Protein AF-A0A6N8AT61-F1 (afdb_monomer)

pLDDT: mean 75.73, std 10.7, range [43.03, 90.69]

Secondary structure (DSSP, 8-state):
--------TTPPEEEEEEEEEEEEE--SS-GGG-EEEEEEEEEEEETTEEEEEEEEEEEEEEHHHHHT-EEEETTEEEEHHHHHHHHHHHHHHHHHHHHS---

Mean predicted aligned error: 12.45 Å

Sequence (103 aa):
MAIIIEEKSNVTIRREVYAADIRIRANPVDQAAGSVSLELQTLEYHDDEFVRMDPAGVVGELVGDFAARSFDVNGKLITGLEVVLLIKQYVADLHAQSEAPTE

Solvent-accessible surface area (backbone atoms only — not comparable to full-atom values): 6179 Å² total; per-residue (Å²): 137,85,84,85,84,82,85,72,85,90,67,50,78,48,77,46,84,45,72,83,45,79,48,76,45,75,36,94,90,47,54,48,77,8,40,38,37,35,40,33,32,33,41,37,23,51,72,86,39,82,73,50,74,44,86,70,47,73,54,72,46,40,40,42,63,47,30,73,39,74,44,78,58,96,88,40,82,43,44,30,43,60,54,52,50,50,53,50,51,52,52,51,52,53,50,55,58,70,67,46,77,84,127

Nearest PDB structures (foldseek):
  6oh1-assembly1_A  TM=5.089E-01  e=1.398E-01  Streptococcus pneumoniae
  5aiw-assembly1_A  TM=3.185E-01  e=1.616E+00  Enterococcus faecalis EnGen0234
  2bmo-assembly1_B  TM=5.075E-01  e=5.043E+00  Comamonas sp. JS765
  7c8z-assembly2_H  TM=2.736E-01  e=2.406E+00  Ralstonia sp.
  5xbp-assembly1_I  TM=4.503E-01  e=7.095E+00  Diaphorobacter sp. DS2

Radius of gyration: 20.77 Å; Cα contacts (8 Å, |Δi|>4): 149; chains: 1; bounding box: 63×41×50 Å

Structure (mmCIF, N/CA/C/O backbone):
data_AF-A0A6N8AT61-F1
#
_entry.id   AF-A0A6N8AT61-F1
#
loop_
_atom_site.group_PDB
_atom_site.id
_atom_site.type_symbol
_atom_site.label_atom_id
_atom_site.label_alt_id
_atom_site.label_comp_id
_atom_site.label_asym_id
_atom_site.label_entity_id
_atom_site.label_seq_id
_atom_site.pdbx_PDB_ins_code
_atom_site.Cartn_x
_atom_site.Cartn_y
_atom_site.Cartn_z
_atom_site.occupancy
_atom_site.B_iso_or_equiv
_atom_site.auth_seq_id
_atom_site.auth_comp_id
_atom_site.auth_asym_id
_atom_site.auth_atom_id
_atom_site.pdbx_PDB_model_num
ATOM 1 N N . MET A 1 1 ? -32.907 -24.920 12.597 1.00 44.84 1 MET A N 1
ATOM 2 C CA . MET A 1 1 ? -31.542 -24.406 12.822 1.00 44.84 1 MET A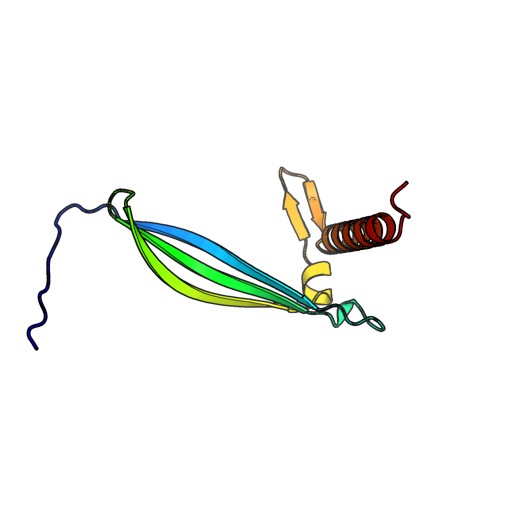 CA 1
ATOM 3 C C . MET A 1 1 ? -31.683 -23.246 13.788 1.00 44.84 1 MET A C 1
ATOM 5 O O . MET A 1 1 ? -32.302 -22.258 13.419 1.00 44.84 1 MET A O 1
ATOM 9 N N . ALA A 1 2 ? -31.305 -23.430 15.052 1.00 43.03 2 ALA A N 1
ATOM 10 C CA . ALA A 1 2 ? -31.467 -22.390 16.065 1.00 43.03 2 ALA A CA 1
ATOM 11 C C . ALA A 1 2 ? -30.276 -21.432 15.972 1.00 43.03 2 ALA A C 1
ATOM 13 O O . ALA A 1 2 ? -29.132 -21.874 16.027 1.00 43.03 2 ALA A O 1
ATOM 14 N N . ILE A 1 3 ? -30.555 -20.145 15.783 1.00 48.53 3 ILE A N 1
ATOM 15 C CA . ILE A 1 3 ? -29.550 -19.089 15.889 1.00 48.53 3 ILE A CA 1
ATOM 16 C C . ILE A 1 3 ? -29.364 -18.849 17.387 1.00 48.53 3 ILE A C 1
ATOM 18 O O . ILE A 1 3 ? -30.314 -18.459 18.064 1.00 48.53 3 ILE A O 1
ATOM 22 N N . ILE A 1 4 ? -28.177 -19.142 17.911 1.00 51.09 4 ILE A N 1
ATOM 23 C CA . ILE A 1 4 ? -27.804 -18.796 19.284 1.00 51.09 4 ILE A CA 1
ATOM 24 C C . ILE A 1 4 ? -27.158 -17.414 19.205 1.00 51.09 4 ILE A C 1
ATOM 26 O O . ILE A 1 4 ? -26.135 -17.253 18.544 1.00 51.09 4 ILE A O 1
ATOM 30 N N . ILE A 1 5 ? -27.794 -16.417 19.818 1.00 60.12 5 ILE A N 1
ATOM 31 C CA . ILE A 1 5 ? -27.256 -15.061 19.951 1.00 60.12 5 ILE A CA 1
ATOM 32 C C . ILE A 1 5 ? -26.677 -14.970 21.362 1.00 60.12 5 ILE A C 1
ATOM 34 O O . ILE A 1 5 ? -27.421 -15.053 22.337 1.00 60.12 5 ILE A O 1
ATOM 38 N N . GLU A 1 6 ? -25.354 -14.864 21.467 1.00 61.22 6 GLU A N 1
ATOM 39 C CA . GLU A 1 6 ? -24.647 -14.662 22.733 1.00 61.22 6 GLU A CA 1
ATOM 40 C C . GLU A 1 6 ? -24.279 -13.177 22.852 1.00 61.22 6 GLU A C 1
ATOM 42 O O . GLU A 1 6 ? -23.445 -12.671 22.102 1.00 61.22 6 GLU A O 1
ATOM 47 N N . GLU A 1 7 ? -24.932 -12.459 23.766 1.00 60.84 7 GLU A N 1
ATOM 48 C CA . GLU A 1 7 ? -24.620 -11.059 24.062 1.00 60.84 7 GLU A CA 1
ATOM 49 C C . GLU A 1 7 ? -23.550 -10.995 25.160 1.00 60.84 7 GLU A C 1
ATOM 51 O O . GLU A 1 7 ? -23.803 -11.346 26.313 1.00 60.84 7 GLU A O 1
ATOM 56 N N . LYS A 1 8 ? -22.341 -10.542 24.808 1.00 69.81 8 LYS A N 1
ATOM 57 C CA . LYS A 1 8 ? -21.260 -10.294 25.772 1.00 69.81 8 LYS A CA 1
ATOM 58 C C . LYS A 1 8 ? -21.242 -8.817 26.170 1.00 69.81 8 LYS A C 1
ATOM 60 O O . LYS A 1 8 ? -20.843 -7.953 25.391 1.00 69.81 8 LYS A O 1
ATOM 65 N N . SER A 1 9 ? -21.680 -8.523 27.389 1.00 75.19 9 SER A N 1
ATOM 66 C CA . SER A 1 9 ? -21.632 -7.176 27.969 1.00 75.19 9 SER A CA 1
ATOM 67 C C . SER A 1 9 ? -20.188 -6.780 28.314 1.00 75.19 9 SER A C 1
ATOM 69 O O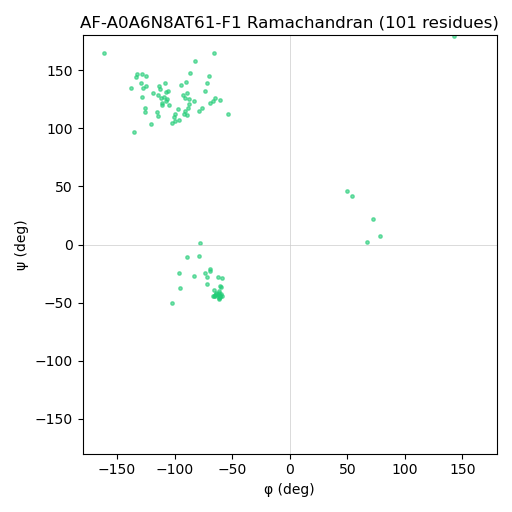 . SER A 1 9 ? -19.465 -7.584 28.894 1.00 75.19 9 SER A O 1
ATOM 71 N N . ASN A 1 10 ? -19.800 -5.527 28.045 1.00 82.69 10 ASN A N 1
ATOM 72 C CA . ASN A 1 10 ? -18.488 -4.928 28.376 1.00 82.69 10 ASN A CA 1
ATOM 73 C C . ASN A 1 10 ? -17.264 -5.398 27.560 1.00 82.69 10 ASN A C 1
ATOM 75 O O . ASN A 1 10 ? -16.141 -5.214 28.020 1.00 82.69 10 ASN A O 1
ATOM 79 N N . VAL A 1 11 ? -17.451 -5.941 26.355 1.00 79.50 11 VAL A N 1
ATOM 80 C CA . VAL A 1 11 ? -16.330 -6.266 25.453 1.00 79.50 11 VAL A CA 1
ATOM 81 C C . VAL A 1 11 ? -15.738 -4.997 24.840 1.00 79.50 11 VAL A C 1
ATOM 83 O O . VAL A 1 11 ? -16.465 -4.162 24.292 1.00 79.50 11 VAL A O 1
ATOM 86 N N . THR A 1 12 ? -14.413 -4.872 24.866 1.00 83.06 12 THR A N 1
ATOM 87 C CA . THR A 1 12 ? -13.696 -3.829 24.125 1.00 83.06 12 THR A CA 1
ATOM 88 C C . THR A 1 12 ? -13.392 -4.320 22.716 1.00 83.06 12 THR A C 1
ATOM 90 O O . THR A 1 12 ? -12.694 -5.315 22.531 1.00 83.06 12 THR A O 1
ATOM 93 N N . ILE A 1 13 ? -13.893 -3.602 21.708 1.00 85.19 13 ILE A N 1
ATOM 94 C CA . ILE A 1 13 ? -13.636 -3.919 20.300 1.00 85.19 13 ILE A CA 1
ATOM 95 C C . ILE A 1 13 ? -12.485 -3.051 19.790 1.00 85.19 13 ILE A C 1
ATOM 97 O O . ILE A 1 13 ? -12.627 -1.830 19.690 1.00 85.19 13 ILE A O 1
ATOM 101 N N . ARG A 1 14 ? -11.371 -3.682 19.404 1.00 86.38 14 ARG A N 1
ATOM 102 C CA . ARG A 1 14 ? -10.275 -3.034 18.668 1.00 86.38 14 ARG A CA 1
ATOM 103 C C . ARG A 1 14 ? -10.312 -3.478 17.210 1.00 86.38 14 ARG A C 1
ATOM 105 O O . ARG A 1 14 ? -10.433 -4.664 16.921 1.00 86.38 14 ARG A O 1
ATOM 112 N N . ARG A 1 15 ? -10.213 -2.518 16.288 1.00 86.50 15 ARG A N 1
ATOM 113 C CA . ARG A 1 15 ? -10.137 -2.773 14.844 1.00 86.50 15 ARG A CA 1
ATOM 114 C C . ARG A 1 15 ? -8.831 -2.235 14.293 1.00 86.50 15 ARG A C 1
ATOM 116 O O . ARG A 1 15 ? -8.505 -1.075 14.535 1.00 86.50 15 ARG A O 1
ATOM 123 N N . GLU A 1 16 ? -8.124 -3.064 13.541 1.00 84.56 16 GLU A N 1
ATOM 124 C CA . GLU A 1 16 ? -6.858 -2.710 12.901 1.00 84.56 16 GLU A CA 1
ATOM 125 C C . GLU A 1 16 ? -6.935 -2.965 11.398 1.00 84.56 16 GLU A C 1
ATOM 127 O O . GLU A 1 16 ? -7.450 -3.994 10.962 1.00 84.56 16 GLU A O 1
ATOM 132 N N . VAL A 1 17 ? -6.428 -2.021 10.603 1.00 82.56 17 VAL A N 1
ATOM 133 C CA . VAL A 1 17 ? -6.351 -2.161 9.144 1.00 82.56 17 VAL A CA 1
ATOM 134 C C . VAL A 1 17 ? -4.990 -2.732 8.781 1.00 82.56 17 VAL A C 1
ATOM 136 O O . VAL A 1 17 ? -3.958 -2.193 9.180 1.00 82.56 17 VAL A O 1
ATOM 139 N N . TYR A 1 18 ? -4.996 -3.795 7.987 1.00 80.88 18 TYR A N 1
ATOM 140 C CA . TYR A 1 18 ? -3.798 -4.474 7.518 1.00 80.88 18 TYR A CA 1
ATOM 141 C C . TYR A 1 18 ? -3.879 -4.738 6.009 1.00 80.88 18 TYR A C 1
ATOM 143 O O . TYR A 1 18 ? -4.960 -4.974 5.470 1.00 80.88 18 TYR A O 1
ATOM 151 N N . ALA A 1 19 ? -2.737 -4.691 5.320 1.00 81.31 19 ALA A N 1
ATOM 152 C CA . ALA A 1 19 ? -2.626 -5.023 3.901 1.00 81.31 19 ALA A CA 1
ATOM 153 C C . ALA A 1 19 ? -2.018 -6.423 3.754 1.00 81.31 19 ALA A C 1
ATOM 155 O O . ALA A 1 19 ? -0.818 -6.597 3.964 1.00 81.31 19 ALA A O 1
ATOM 156 N N . ALA A 1 20 ? -2.847 -7.412 3.417 1.00 75.94 20 ALA A N 1
ATOM 157 C CA . ALA A 1 20 ? -2.429 -8.814 3.373 1.00 75.94 20 ALA A CA 1
ATOM 158 C C . ALA A 1 20 ? -1.726 -9.206 2.066 1.00 75.94 20 ALA A C 1
ATOM 160 O O . ALA A 1 20 ? -0.898 -10.114 2.067 1.00 75.94 20 ALA A O 1
ATOM 161 N N . ASP A 1 21 ? -2.028 -8.515 0.965 1.00 77.00 21 ASP A N 1
ATOM 162 C CA . ASP A 1 21 ? -1.404 -8.737 -0.342 1.00 77.00 21 ASP A CA 1
ATOM 163 C C . ASP A 1 21 ? -1.104 -7.389 -1.013 1.00 77.00 21 ASP A C 1
ATOM 165 O O . ASP A 1 21 ? -1.946 -6.485 -1.034 1.00 77.00 21 ASP A O 1
ATOM 169 N N . ILE A 1 22 ? 0.105 -7.262 -1.563 1.00 72.44 22 ILE A N 1
ATOM 170 C CA . ILE A 1 22 ? 0.562 -6.109 -2.338 1.00 72.44 22 ILE A CA 1
ATOM 171 C C . ILE A 1 22 ? 1.064 -6.624 -3.683 1.00 72.44 22 ILE A C 1
ATOM 173 O O . ILE A 1 22 ? 2.090 -7.299 -3.773 1.00 72.44 22 ILE A O 1
ATOM 177 N N . ARG A 1 23 ? 0.366 -6.249 -4.755 1.00 74.88 23 ARG A N 1
ATOM 178 C CA . ARG A 1 23 ? 0.712 -6.620 -6.129 1.00 74.88 23 ARG A CA 1
ATOM 179 C C . ARG A 1 23 ? 1.186 -5.404 -6.895 1.00 74.88 23 ARG A C 1
ATOM 181 O O . ARG A 1 23 ? 0.429 -4.458 -7.099 1.00 74.88 23 ARG A O 1
ATOM 188 N N . ILE A 1 24 ? 2.416 -5.467 -7.386 1.00 74.56 24 ILE A N 1
ATOM 189 C CA . ILE A 1 24 ? 3.002 -4.439 -8.244 1.00 74.56 24 ILE A CA 1
ATOM 190 C C . ILE A 1 24 ? 3.160 -5.031 -9.642 1.00 74.56 24 ILE A C 1
ATOM 192 O O . ILE A 1 24 ? 3.827 -6.047 -9.825 1.00 74.56 24 ILE A O 1
ATOM 196 N N . ARG A 1 25 ? 2.534 -4.404 -10.638 1.00 73.25 25 ARG A N 1
ATOM 197 C CA . ARG A 1 25 ? 2.697 -4.746 -12.054 1.00 73.25 25 ARG A CA 1
ATOM 198 C C . ARG A 1 25 ? 3.355 -3.580 -12.765 1.00 73.25 25 ARG A C 1
ATOM 200 O O . ARG A 1 25 ? 2.736 -2.535 -12.934 1.00 73.25 25 ARG A O 1
ATOM 207 N N . ALA A 1 26 ? 4.597 -3.763 -13.193 1.00 69.06 26 ALA A N 1
ATOM 208 C CA . ALA A 1 26 ? 5.280 -2.806 -14.049 1.00 69.06 26 ALA A CA 1
ATOM 209 C C . ALA A 1 26 ? 5.032 -3.151 -15.522 1.00 69.06 26 ALA A C 1
ATOM 211 O O . ALA A 1 26 ? 5.060 -4.322 -15.903 1.00 69.06 26 ALA A O 1
ATOM 212 N N . ASN A 1 27 ? 4.820 -2.136 -16.357 1.00 70.06 27 ASN A N 1
ATOM 213 C CA . ASN A 1 27 ? 4.910 -2.289 -17.803 1.00 70.06 27 ASN A CA 1
ATOM 214 C C . ASN A 1 27 ? 6.365 -1.976 -18.227 1.00 70.06 27 ASN A C 1
ATOM 216 O O . ASN A 1 27 ? 6.894 -0.928 -17.848 1.00 70.06 27 ASN A O 1
ATOM 220 N N . PRO A 1 28 ? 7.040 -2.884 -18.959 1.00 65.19 28 PRO A N 1
ATOM 221 C CA . PRO A 1 28 ? 8.455 -2.738 -19.304 1.00 65.19 28 PRO A CA 1
ATOM 222 C C . PRO A 1 28 ? 8.738 -1.612 -20.310 1.00 65.19 28 PRO A C 1
ATOM 224 O O . PRO A 1 28 ? 9.870 -1.142 -20.376 1.00 65.19 28 PRO A O 1
ATOM 227 N N . VAL A 1 29 ? 7.737 -1.175 -21.080 1.00 72.62 29 VAL A N 1
ATOM 228 C CA . VAL A 1 29 ? 7.867 -0.104 -22.086 1.00 72.62 29 VAL A CA 1
ATOM 229 C C . VAL A 1 29 ? 7.445 1.251 -21.514 1.00 72.62 29 VAL A C 1
ATOM 231 O O . VAL A 1 29 ? 8.082 2.261 -21.799 1.00 72.62 29 VAL A O 1
ATOM 234 N N . ASP A 1 30 ? 6.406 1.270 -20.677 1.00 70.69 30 ASP A N 1
ATOM 235 C CA . ASP A 1 30 ? 5.918 2.467 -19.987 1.00 70.69 30 ASP A CA 1
ATOM 236 C C . ASP A 1 30 ? 5.640 2.155 -18.515 1.00 70.69 30 ASP A C 1
ATOM 238 O O . ASP A 1 30 ? 4.585 1.647 -18.142 1.00 70.69 30 ASP A O 1
ATOM 242 N N . GLN A 1 31 ? 6.604 2.475 -17.658 1.00 66.06 31 GLN A N 1
ATOM 243 C CA . GLN A 1 31 ? 6.522 2.161 -16.235 1.00 66.06 31 GLN A CA 1
ATOM 244 C C . GLN A 1 31 ? 5.456 2.989 -15.500 1.00 66.06 31 GLN A C 1
ATOM 246 O O . GLN A 1 31 ? 4.984 2.545 -14.454 1.00 66.06 31 GLN A O 1
ATOM 251 N N . ALA A 1 32 ? 5.065 4.158 -16.023 1.00 68.62 32 ALA A N 1
ATOM 252 C CA . ALA A 1 32 ? 4.020 4.990 -15.424 1.00 68.62 32 ALA A CA 1
ATOM 253 C C . ALA A 1 32 ? 2.625 4.369 -15.608 1.00 68.62 32 ALA A C 1
ATOM 255 O O . ALA A 1 32 ? 1.764 4.535 -14.746 1.00 68.62 32 ALA A O 1
ATOM 256 N N . ALA A 1 33 ? 2.442 3.578 -16.670 1.00 71.12 33 ALA A N 1
ATOM 257 C CA . ALA A 1 33 ? 1.244 2.775 -16.917 1.00 71.12 33 ALA A CA 1
ATOM 258 C C . ALA A 1 33 ? 1.171 1.481 -16.078 1.00 71.12 33 ALA A C 1
ATOM 260 O O . ALA A 1 33 ? 0.238 0.692 -16.234 1.00 71.12 33 ALA A O 1
ATOM 261 N N . GLY A 1 34 ? 2.156 1.227 -15.209 1.00 74.06 34 GLY A N 1
ATOM 262 C CA . GLY A 1 34 ? 2.089 0.142 -14.232 1.00 74.06 34 GLY A CA 1
ATOM 263 C C . GLY A 1 34 ? 0.991 0.365 -13.186 1.00 74.06 34 GLY A C 1
ATOM 264 O O . GLY A 1 34 ? 0.494 1.476 -13.013 1.00 74.06 34 GLY A O 1
ATOM 265 N N . SER A 1 35 ? 0.635 -0.680 -12.443 1.00 77.25 35 SER A N 1
ATOM 266 C CA . SER A 1 35 ? -0.386 -0.625 -11.390 1.00 77.25 35 SER A CA 1
ATOM 267 C C . SER A 1 35 ? 0.126 -1.212 -10.080 1.00 77.25 35 SER A C 1
ATOM 269 O O . SER A 1 35 ? 0.731 -2.289 -10.084 1.00 77.25 35 SER A O 1
ATOM 271 N N . VAL A 1 36 ? -0.196 -0.564 -8.967 1.00 76.69 36 VAL A N 1
ATOM 272 C CA . VAL A 1 36 ? -0.056 -1.107 -7.613 1.00 76.69 36 VAL A CA 1
ATOM 273 C C . VAL A 1 36 ? -1.450 -1.425 -7.088 1.00 76.69 36 VAL A C 1
ATOM 275 O O . VAL A 1 36 ? -2.348 -0.599 -7.195 1.00 76.69 36 VAL A O 1
ATOM 278 N N . SER A 1 37 ? -1.645 -2.620 -6.537 1.00 78.38 37 SER A N 1
ATOM 279 C CA . SER A 1 37 ? -2.900 -3.053 -5.923 1.00 78.38 37 SER A CA 1
ATOM 280 C C . SER A 1 37 ? -2.623 -3.596 -4.529 1.00 78.38 37 SER A C 1
ATOM 282 O O . SER A 1 37 ? -1.8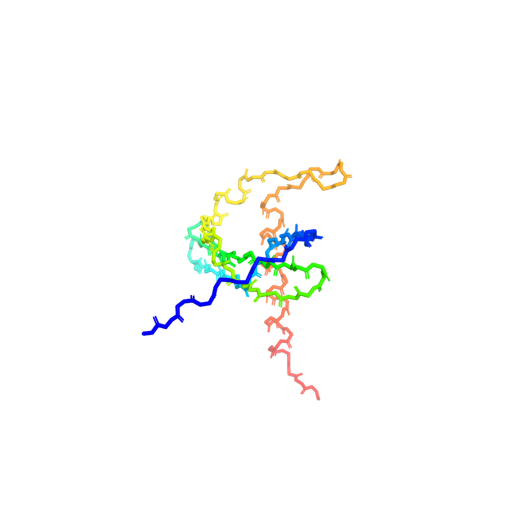07 -4.503 -4.387 1.00 78.38 37 SER A O 1
ATOM 284 N N . LEU A 1 38 ? -3.322 -3.080 -3.522 1.00 80.19 38 LEU A N 1
ATOM 285 C CA . LEU A 1 38 ? -3.277 -3.558 -2.143 1.00 80.19 38 LEU A CA 1
ATOM 286 C C . LEU A 1 38 ? -4.633 -4.138 -1.754 1.00 80.19 38 LEU A C 1
ATOM 288 O O . LEU A 1 38 ? -5.656 -3.471 -1.912 1.00 80.19 38 LEU A O 1
ATOM 292 N N . GLU A 1 39 ? -4.642 -5.358 -1.228 1.00 83.50 39 GLU A N 1
ATOM 293 C CA . GLU A 1 39 ? -5.831 -5.952 -0.620 1.00 83.50 39 GLU A CA 1
ATOM 294 C C . GLU A 1 39 ? -5.839 -5.643 0.880 1.00 83.50 39 GLU A C 1
ATOM 296 O O . GLU A 1 39 ? -4.979 -6.109 1.633 1.00 83.50 39 GLU A O 1
ATOM 301 N N . LEU A 1 40 ? -6.798 -4.816 1.303 1.00 84.94 40 LEU A N 1
ATOM 302 C CA . LEU A 1 40 ? -6.956 -4.400 2.690 1.00 84.94 40 LEU A CA 1
ATOM 303 C C . LEU A 1 40 ? -7.953 -5.299 3.412 1.00 84.94 40 LEU A C 1
ATOM 305 O O . LEU A 1 40 ? -9.046 -5.589 2.918 1.00 84.94 40 LEU A O 1
ATOM 309 N N . GLN A 1 41 ? -7.597 -5.662 4.635 1.00 87.12 41 GLN A N 1
ATOM 310 C CA . GLN A 1 41 ? -8.418 -6.434 5.551 1.00 87.12 41 GLN A CA 1
ATOM 311 C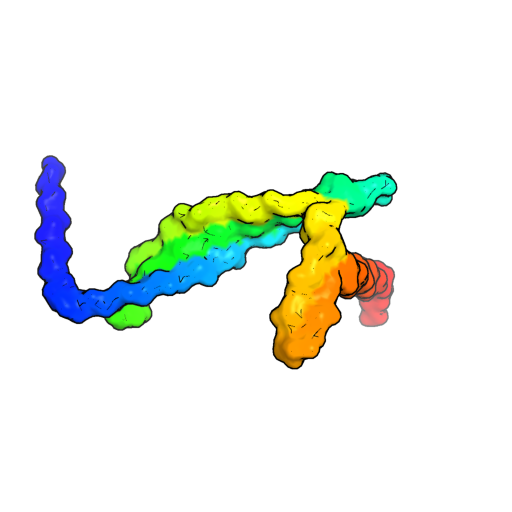 C . GLN A 1 41 ? -8.489 -5.712 6.898 1.00 87.12 41 GLN A C 1
ATOM 313 O O . GLN A 1 41 ? -7.547 -5.032 7.309 1.00 87.12 41 GLN A O 1
ATOM 318 N N . THR A 1 42 ? -9.625 -5.834 7.577 1.00 86.44 42 THR A N 1
ATOM 319 C CA . THR A 1 42 ? -9.809 -5.336 8.942 1.00 86.44 42 THR A CA 1
ATOM 320 C C . THR A 1 42 ? -9.780 -6.510 9.901 1.00 86.44 42 THR A C 1
ATOM 322 O O . THR A 1 42 ? -10.610 -7.412 9.800 1.00 86.44 42 THR A O 1
ATOM 325 N N . LEU A 1 43 ? -8.830 -6.488 10.830 1.00 89.56 43 LEU A N 1
ATOM 326 C CA . LEU A 1 43 ? -8.751 -7.435 11.935 1.00 89.56 43 LEU A CA 1
ATOM 327 C C . LEU A 1 43 ? -9.595 -6.898 13.088 1.00 89.56 43 LEU A C 1
ATOM 329 O O . LEU A 1 43 ? -9.405 -5.759 13.519 1.00 89.56 43 LEU A O 1
ATOM 333 N N . GLU A 1 44 ? -10.534 -7.704 13.573 1.00 87.56 44 GLU A N 1
ATOM 334 C CA . GLU A 1 44 ? -11.364 -7.372 14.727 1.00 87.56 44 GLU A CA 1
ATOM 335 C C . GLU A 1 44 ? -10.933 -8.214 15.930 1.00 87.56 44 GLU A C 1
ATOM 337 O O . GLU A 1 44 ? -10.927 -9.447 15.876 1.00 87.56 44 GLU A O 1
ATOM 342 N N . TYR A 1 45 ? -10.591 -7.520 17.014 1.00 88.38 45 TYR A N 1
ATOM 343 C CA . TYR A 1 45 ? -10.217 -8.103 18.294 1.00 88.38 45 TYR A CA 1
ATOM 344 C C . TYR A 1 45 ? -11.256 -7.752 19.350 1.00 88.38 45 TYR A C 1
ATOM 346 O O . TYR A 1 45 ? -11.695 -6.599 19.430 1.00 88.38 45 TYR A O 1
ATOM 354 N N . HIS A 1 46 ? -11.634 -8.732 20.163 1.00 90.69 46 HIS A N 1
ATOM 355 C CA . HIS A 1 46 ? -12.514 -8.569 21.320 1.00 90.69 46 HIS A CA 1
ATOM 356 C C . HIS A 1 46 ? -11.684 -8.889 22.561 1.00 90.69 46 HIS A C 1
ATOM 358 O O . HIS A 1 46 ? -11.218 -10.014 22.696 1.00 90.69 46 HIS A O 1
ATOM 364 N N . ASP A 1 47 ? -11.444 -7.895 23.419 1.00 90.31 47 ASP A N 1
ATOM 365 C CA . ASP A 1 47 ? -10.589 -8.037 24.612 1.00 90.31 47 ASP A CA 1
ATOM 366 C C . ASP A 1 47 ? -9.214 -8.677 24.297 1.00 90.31 47 ASP A C 1
ATOM 368 O O . ASP A 1 47 ? -8.757 -9.595 24.972 1.00 90.31 47 ASP A O 1
ATOM 372 N N . ASP A 1 48 ? -8.573 -8.185 23.228 1.00 87.31 48 ASP A N 1
ATOM 373 C CA . ASP A 1 48 ? -7.288 -8.649 22.669 1.00 87.31 48 ASP A CA 1
ATOM 374 C C . ASP A 1 48 ? -7.277 -10.060 22.043 1.00 87.31 48 ASP A C 1
ATOM 376 O O . ASP A 1 48 ? -6.249 -10.487 21.512 1.00 87.31 48 ASP A O 1
ATOM 380 N N . GLU A 1 49 ? -8.412 -10.761 21.988 1.00 87.06 49 GLU A N 1
ATOM 381 C CA . GLU A 1 49 ? -8.547 -12.020 21.252 1.00 87.06 49 GLU A CA 1
ATOM 382 C C . GLU A 1 49 ? -8.967 -11.762 19.798 1.00 87.06 49 GLU A C 1
ATOM 384 O O . GLU A 1 49 ? -9.913 -11.020 19.533 1.00 87.06 49 GLU A O 1
ATOM 389 N N . PHE A 1 50 ? -8.262 -12.368 18.836 1.00 87.50 50 PHE A N 1
ATOM 390 C CA . PHE A 1 50 ? -8.615 -12.256 17.420 1.00 87.50 50 PHE A CA 1
ATOM 391 C C . PHE A 1 50 ? -9.917 -13.008 17.136 1.00 87.50 50 PHE A C 1
ATOM 393 O O . PHE A 1 50 ? -9.996 -14.219 17.335 1.00 87.50 50 PHE A O 1
ATOM 400 N N . VAL A 1 51 ? -10.917 -12.298 16.615 1.00 89.88 51 VAL A N 1
ATOM 401 C CA . VAL A 1 51 ? -12.242 -12.870 16.346 1.00 89.88 51 VAL A CA 1
ATOM 402 C C . VAL A 1 51 ? -12.423 -13.173 14.872 1.00 89.88 51 VAL A C 1
ATOM 404 O O . VAL A 1 51 ? -12.864 -14.261 14.500 1.00 89.88 51 VAL A O 1
ATOM 407 N N . ARG A 1 52 ? -12.133 -12.188 14.020 1.00 87.38 52 ARG A N 1
ATOM 408 C CA . ARG A 1 52 ? -12.380 -12.297 12.585 1.00 87.38 52 ARG A CA 1
ATOM 409 C C . ARG A 1 52 ? -11.591 -11.284 11.780 1.00 87.38 52 ARG A C 1
ATOM 411 O O . ARG A 1 52 ? -11.097 -10.279 12.287 1.00 87.38 52 ARG A O 1
ATOM 418 N N . MET A 1 53 ? -11.546 -11.571 10.491 1.00 88.56 53 MET A N 1
ATOM 419 C CA . MET A 1 53 ? -10.933 -10.757 9.461 1.00 88.56 53 MET A CA 1
ATOM 420 C C . MET A 1 53 ? -11.981 -10.499 8.386 1.00 88.56 53 MET A C 1
ATOM 422 O O . MET A 1 53 ? -12.468 -11.439 7.759 1.00 88.56 53 MET A O 1
ATOM 426 N N . ASP A 1 54 ? -12.324 -9.230 8.192 1.00 84.06 54 ASP A N 1
ATOM 427 C CA . ASP A 1 54 ? -13.294 -8.803 7.187 1.00 84.06 54 ASP A CA 1
ATOM 428 C C . ASP A 1 54 ? -12.564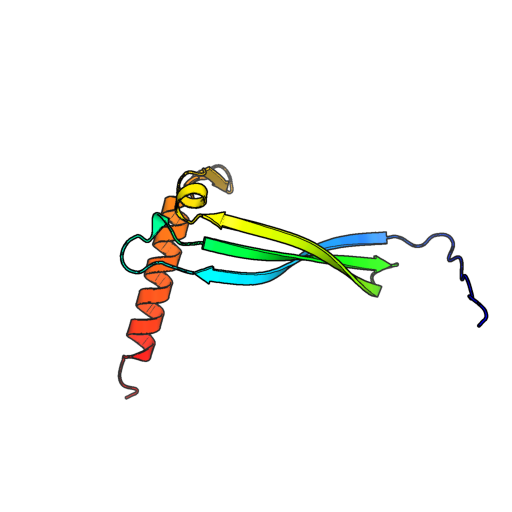 -8.091 6.030 1.00 84.06 54 ASP A C 1
ATOM 430 O O . ASP A 1 54 ? -11.644 -7.301 6.276 1.00 84.06 54 ASP A O 1
ATOM 434 N N . PRO A 1 55 ? -12.944 -8.327 4.760 1.00 84.00 55 PRO A N 1
ATOM 435 C CA . PRO A 1 55 ? -12.378 -7.588 3.637 1.00 84.00 55 PRO A CA 1
ATOM 436 C C . PRO A 1 55 ? -12.768 -6.108 3.740 1.00 84.00 55 PRO A C 1
ATOM 438 O O . PRO A 1 55 ? -13.946 -5.771 3.847 1.00 84.00 55 PRO A O 1
ATOM 441 N N . ALA A 1 56 ? -11.774 -5.221 3.696 1.00 81.44 56 ALA A N 1
ATOM 442 C CA . ALA A 1 56 ? -11.980 -3.775 3.779 1.00 81.44 56 ALA A CA 1
ATOM 443 C C . ALA A 1 56 ? -12.022 -3.112 2.393 1.00 81.44 56 ALA A C 1
ATOM 445 O O . ALA A 1 56 ? -12.635 -2.060 2.226 1.00 81.44 56 ALA A O 1
ATOM 446 N N . GLY A 1 57 ? -11.401 -3.739 1.390 1.00 82.25 57 GLY A N 1
ATOM 447 C CA . GLY A 1 57 ? -11.437 -3.299 -0.002 1.00 82.25 57 GLY A CA 1
ATOM 448 C C . GLY A 1 57 ? -10.109 -3.501 -0.720 1.00 82.25 57 GLY A C 1
ATOM 449 O O . GLY A 1 57 ? -9.130 -3.969 -0.141 1.00 82.25 57 GLY A O 1
ATOM 450 N N . VAL A 1 58 ? -10.078 -3.123 -1.996 1.00 77.25 58 VAL A N 1
ATOM 451 C CA . VAL A 1 58 ? -8.854 -3.107 -2.802 1.00 77.25 58 VAL A CA 1
ATOM 452 C C . VAL A 1 58 ? -8.504 -1.661 -3.116 1.00 77.25 58 VAL A C 1
ATOM 454 O O . VAL A 1 58 ? -9.327 -0.926 -3.661 1.00 77.25 58 VAL A O 1
ATOM 457 N N . VAL A 1 59 ? -7.278 -1.259 -2.791 1.00 77.25 59 VAL A N 1
ATOM 458 C CA . VAL A 1 59 ? -6.721 0.035 -3.191 1.00 77.25 59 VAL A CA 1
ATOM 459 C C . VAL A 1 59 ? -5.824 -0.204 -4.394 1.00 77.25 59 VAL A C 1
ATOM 461 O O . VAL A 1 59 ? -4.749 -0.780 -4.260 1.00 77.25 59 VAL A O 1
ATOM 464 N N . GLY A 1 60 ? -6.293 0.196 -5.573 1.00 72.12 60 GLY A N 1
ATOM 465 C CA . GLY A 1 60 ? -5.528 0.156 -6.815 1.00 72.12 60 GLY A CA 1
ATOM 466 C C . GLY A 1 60 ? -5.156 1.565 -7.264 1.00 72.12 60 GLY A C 1
ATOM 467 O O . GLY A 1 60 ? -6.042 2.405 -7.392 1.00 72.12 60 GLY A O 1
ATOM 468 N N . GLU A 1 61 ? -3.877 1.823 -7.522 1.00 76.38 61 GLU A N 1
ATOM 469 C CA . GLU A 1 61 ? -3.384 3.106 -8.037 1.00 76.38 61 GLU A CA 1
ATOM 470 C C . GLU A 1 61 ? -2.410 2.860 -9.200 1.00 76.38 61 GLU A C 1
ATOM 472 O O . GLU A 1 61 ? -1.667 1.869 -9.210 1.00 76.38 61 GLU A O 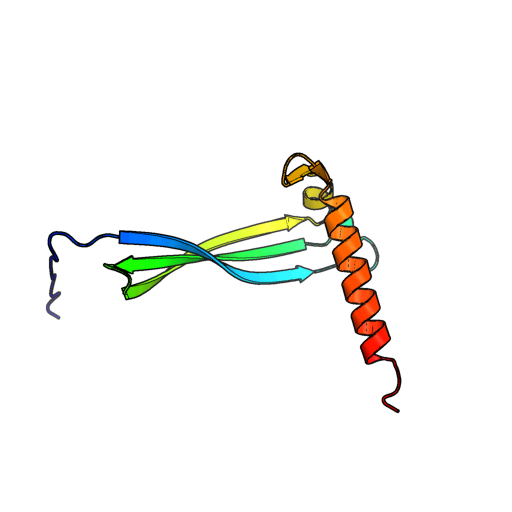1
ATOM 477 N N . LEU A 1 62 ? -2.420 3.736 -10.210 1.00 79.69 62 LEU A N 1
ATOM 478 C CA . LEU A 1 62 ? -1.395 3.706 -11.252 1.00 79.69 62 LEU A CA 1
ATOM 479 C C . LEU A 1 62 ? -0.061 4.159 -10.663 1.00 79.69 62 LEU A C 1
ATOM 481 O O . LEU A 1 62 ? -0.002 5.056 -9.825 1.00 79.69 62 LEU A O 1
ATOM 485 N N . VAL A 1 63 ? 1.038 3.575 -11.136 1.00 76.56 63 VAL A N 1
ATOM 486 C CA . VAL A 1 63 ? 2.383 3.976 -10.698 1.00 76.56 63 VAL A CA 1
ATOM 487 C C . VAL A 1 63 ? 2.630 5.455 -11.006 1.00 76.56 63 VAL A C 1
ATOM 489 O O . VAL A 1 63 ? 3.256 6.137 -10.200 1.00 76.56 63 VAL A O 1
ATOM 492 N N . GLY A 1 64 ? 2.119 5.960 -12.134 1.00 75.75 64 GLY A N 1
ATOM 493 C CA . GLY A 1 64 ? 2.179 7.382 -12.477 1.00 75.75 64 GLY A CA 1
ATOM 494 C C . GLY A 1 64 ? 1.444 8.282 -11.479 1.00 75.75 64 GLY A C 1
ATOM 495 O O . GLY A 1 64 ? 2.009 9.284 -11.045 1.00 75.75 64 GLY A O 1
ATOM 496 N N . ASP A 1 65 ? 0.234 7.893 -11.068 1.00 80.88 65 ASP A N 1
ATOM 497 C CA . ASP A 1 65 ? -0.566 8.648 -10.095 1.00 80.88 65 ASP A CA 1
ATOM 498 C C . ASP A 1 65 ? 0.119 8.656 -8.723 1.00 80.88 65 ASP A C 1
ATOM 500 O O . ASP A 1 65 ? 0.310 9.718 -8.129 1.00 80.88 65 ASP A O 1
ATOM 504 N N . PHE A 1 66 ? 0.619 7.495 -8.285 1.00 78.56 66 PHE A N 1
ATOM 505 C CA . PHE A 1 66 ? 1.361 7.374 -7.034 1.00 78.56 66 PHE A CA 1
ATOM 506 C C . PHE A 1 66 ? 2.639 8.216 -7.058 1.00 78.56 66 PHE A C 1
ATOM 508 O O . PHE A 1 66 ? 2.944 8.922 -6.095 1.00 78.56 66 PHE A O 1
ATOM 515 N N . ALA A 1 67 ? 3.380 8.183 -8.170 1.00 78.12 67 ALA A N 1
ATOM 516 C CA . ALA A 1 67 ? 4.616 8.939 -8.333 1.00 78.12 67 ALA A CA 1
ATOM 517 C C . ALA A 1 67 ? 4.405 10.459 -8.251 1.00 78.12 67 ALA A C 1
ATOM 519 O O . ALA A 1 67 ? 5.313 11.174 -7.826 1.00 78.12 67 ALA A O 1
ATOM 520 N N . ALA A 1 68 ? 3.217 10.948 -8.617 1.00 82.69 68 ALA A N 1
ATOM 521 C CA . ALA A 1 68 ? 2.864 12.363 -8.562 1.00 82.69 68 ALA A CA 1
ATOM 522 C C . ALA A 1 68 ? 2.491 12.859 -7.150 1.00 82.69 68 ALA A C 1
ATOM 524 O O . ALA A 1 68 ? 2.349 14.066 -6.945 1.00 82.69 68 ALA A O 1
ATOM 525 N N . ARG A 1 69 ? 2.319 11.961 -6.170 1.00 82.62 69 ARG A N 1
ATOM 526 C CA . ARG A 1 69 ? 1.953 12.321 -4.791 1.00 82.62 69 ARG A CA 1
ATOM 527 C C . ARG A 1 69 ? 3.171 12.741 -3.974 1.00 82.62 69 ARG A C 1
ATOM 529 O O . ARG A 1 69 ? 4.295 12.330 -4.246 1.00 82.62 69 ARG A O 1
ATOM 536 N N . SER A 1 70 ? 2.921 13.503 -2.914 1.00 83.38 70 SER A N 1
ATOM 537 C CA . SER A 1 70 ? 3.924 13.846 -1.905 1.00 83.38 70 SER A CA 1
ATOM 538 C C . SER A 1 70 ? 3.435 13.454 -0.517 1.00 83.38 70 SER A C 1
ATOM 540 O O . SER A 1 70 ? 2.245 13.553 -0.214 1.00 83.38 70 SER A O 1
ATOM 542 N N . PHE A 1 71 ? 4.365 13.020 0.324 1.00 80.44 71 PHE A N 1
ATOM 543 C CA . PHE A 1 71 ? 4.137 12.494 1.662 1.00 80.44 71 PHE A CA 1
ATOM 544 C C . PHE A 1 71 ? 5.028 13.248 2.650 1.00 80.44 71 PHE A C 1
ATOM 546 O O . PHE A 1 71 ? 6.210 13.448 2.383 1.00 80.44 71 PHE A O 1
ATOM 553 N N . ASP A 1 72 ? 4.480 13.657 3.793 1.00 83.19 72 ASP A N 1
ATOM 554 C CA . ASP A 1 72 ? 5.291 14.154 4.906 1.00 83.19 72 ASP A CA 1
ATOM 555 C C . ASP A 1 72 ? 5.701 12.970 5.785 1.00 83.19 72 ASP A C 1
ATOM 557 O O . ASP A 1 72 ? 4.851 12.273 6.342 1.00 83.19 72 ASP A O 1
ATOM 561 N N . VAL A 1 73 ? 7.007 12.725 5.877 1.00 76.19 73 VAL A N 1
ATOM 562 C CA . VAL A 1 73 ? 7.584 11.702 6.747 1.00 76.19 73 VAL A CA 1
ATOM 563 C C . VAL A 1 73 ? 8.538 12.386 7.715 1.00 76.19 73 VAL A C 1
ATOM 565 O O . VAL A 1 73 ? 9.661 12.746 7.360 1.00 76.19 73 VAL A O 1
ATOM 568 N N . ASN A 1 74 ? 8.092 12.551 8.962 1.00 81.12 74 ASN A N 1
ATOM 569 C CA . ASN A 1 74 ? 8.861 13.190 10.033 1.00 81.12 74 ASN A CA 1
ATOM 570 C C . ASN A 1 74 ? 9.369 14.601 9.658 1.00 81.12 74 ASN A C 1
ATOM 572 O O . ASN A 1 74 ? 10.521 14.941 9.937 1.00 81.12 74 ASN A O 1
ATOM 576 N N . GLY A 1 75 ? 8.537 15.414 8.995 1.00 82.69 75 GLY A N 1
ATOM 577 C CA . GLY A 1 75 ? 8.875 16.780 8.583 1.00 82.69 75 GLY A CA 1
ATOM 578 C C . GLY A 1 75 ? 9.752 16.868 7.332 1.00 82.69 75 GLY A C 1
ATOM 579 O O . GLY A 1 75 ? 10.224 17.951 6.983 1.00 82.69 75 GLY A O 1
ATOM 580 N N . LYS A 1 76 ? 9.996 15.741 6.655 1.00 82.69 76 LYS A N 1
ATOM 581 C CA . LYS A 1 76 ? 10.618 15.702 5.331 1.00 82.69 76 LYS A CA 1
ATOM 582 C C . LYS A 1 76 ? 9.553 15.370 4.300 1.00 82.69 76 LYS A C 1
ATOM 584 O O . LYS A 1 76 ? 8.883 14.346 4.406 1.00 82.69 76 LYS A O 1
ATOM 589 N N . LEU A 1 77 ? 9.433 16.223 3.290 1.00 83.69 77 LEU A N 1
ATOM 590 C CA . LEU A 1 77 ? 8.586 15.948 2.142 1.00 83.69 77 LEU A CA 1
ATOM 591 C C . LEU A 1 77 ? 9.296 14.934 1.240 1.00 83.69 77 LEU A C 1
ATOM 593 O O . LEU A 1 77 ? 10.378 15.222 0.735 1.00 83.69 77 LEU A O 1
ATOM 597 N N . ILE A 1 78 ? 8.689 13.766 1.063 1.00 81.50 78 ILE A N 1
ATOM 598 C CA . ILE A 1 78 ? 9.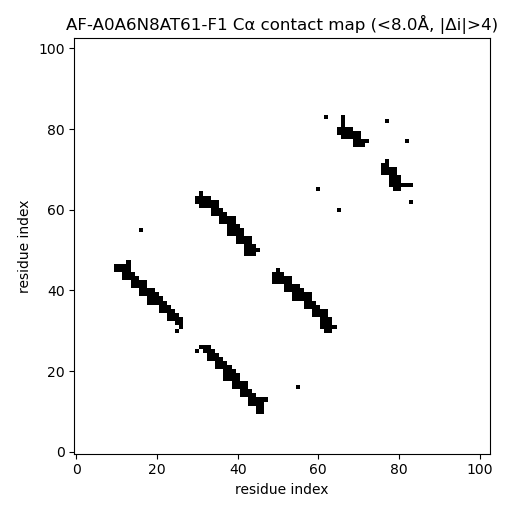136 12.716 0.147 1.00 81.50 78 ILE A CA 1
ATOM 599 C C . ILE A 1 78 ? 8.099 12.599 -0.965 1.00 81.50 78 ILE A C 1
ATOM 601 O O . ILE A 1 78 ? 6.896 12.559 -0.709 1.00 81.50 78 ILE A O 1
ATOM 605 N N . THR A 1 79 ? 8.544 12.538 -2.209 1.00 84.81 79 THR A N 1
ATOM 606 C CA . THR A 1 79 ? 7.678 12.321 -3.369 1.00 84.81 79 THR A CA 1
ATOM 607 C C . THR A 1 79 ? 7.475 10.828 -3.619 1.00 84.81 79 THR A C 1
ATOM 609 O O . THR A 1 79 ? 8.368 10.007 -3.401 1.00 84.81 79 THR A O 1
ATOM 612 N N . GLY A 1 80 ? 6.305 10.443 -4.124 1.00 77.50 80 GLY A N 1
ATOM 613 C CA . GLY A 1 80 ? 6.042 9.069 -4.543 1.00 77.50 80 GLY A CA 1
ATOM 614 C C . GLY A 1 80 ? 7.019 8.603 -5.623 1.00 77.50 80 GLY A C 1
ATOM 615 O O . GLY A 1 80 ? 7.369 7.426 -5.664 1.00 77.50 80 GLY A O 1
ATOM 616 N N . LEU A 1 81 ? 7.532 9.523 -6.449 1.00 80.88 81 LEU A N 1
ATOM 617 C CA . LEU A 1 81 ? 8.578 9.240 -7.429 1.00 80.88 81 LEU A CA 1
ATOM 618 C C . LEU A 1 81 ? 9.872 8.737 -6.773 1.00 80.88 81 LEU A C 1
ATOM 620 O O . LEU A 1 81 ? 10.442 7.754 -7.243 1.00 80.88 81 LEU A O 1
ATOM 624 N N . GLU A 1 82 ? 10.321 9.361 -5.682 1.00 76.06 82 GLU A N 1
ATOM 625 C CA . GLU A 1 82 ? 11.512 8.917 -4.942 1.00 76.06 82 GLU A CA 1
ATOM 626 C C . GLU A 1 82 ? 11.327 7.504 -4.376 1.00 76.06 82 GLU A C 1
ATOM 628 O O . GLU A 1 82 ? 12.231 6.673 -4.470 1.00 76.06 82 GLU A O 1
ATOM 633 N N . VAL A 1 83 ? 10.131 7.194 -3.866 1.00 74.12 83 VAL A N 1
ATOM 634 C CA . VAL A 1 83 ? 9.792 5.848 -3.375 1.00 74.12 83 VAL A CA 1
ATOM 635 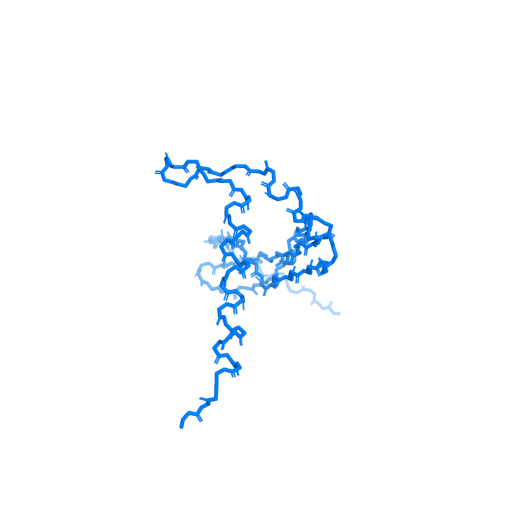C C . VAL A 1 83 ? 9.803 4.827 -4.515 1.00 74.12 83 VAL A C 1
ATOM 637 O O . VAL A 1 83 ? 10.377 3.746 -4.379 1.00 74.12 83 VAL A O 1
ATOM 640 N N . VAL A 1 84 ? 9.222 5.168 -5.668 1.00 78.56 84 VAL A N 1
ATOM 641 C CA . VAL A 1 84 ? 9.214 4.298 -6.854 1.00 78.56 84 VAL A CA 1
ATOM 642 C C . VAL A 1 84 ? 10.635 4.024 -7.352 1.00 78.56 84 VAL A C 1
ATOM 644 O O . VAL A 1 84 ? 10.944 2.887 -7.710 1.00 78.56 84 VAL A O 1
ATOM 647 N N . LEU A 1 85 ? 11.509 5.034 -7.373 1.00 79.56 85 LEU A N 1
ATOM 648 C CA . LEU A 1 85 ? 12.911 4.871 -7.769 1.00 79.56 85 LEU A CA 1
ATOM 649 C C . LEU A 1 85 ? 13.672 3.956 -6.806 1.00 79.56 85 LEU A C 1
ATOM 651 O O . LEU A 1 85 ? 14.400 3.076 -7.262 1.00 79.56 85 LEU A O 1
ATOM 655 N N . LEU A 1 86 ? 13.455 4.109 -5.498 1.00 77.00 86 LEU A N 1
ATOM 656 C CA . LEU A 1 86 ? 14.067 3.250 -4.486 1.00 77.00 86 LEU A CA 1
ATOM 657 C C . LEU A 1 86 ? 13.651 1.783 -4.658 1.00 77.00 86 LEU A C 1
ATOM 659 O O . LEU A 1 86 ? 14.505 0.900 -4.657 1.00 77.00 86 LEU A O 1
ATOM 663 N N . ILE A 1 87 ? 12.354 1.518 -4.855 1.00 74.31 87 ILE A N 1
ATOM 664 C CA . ILE A 1 87 ? 11.843 0.156 -5.080 1.00 74.31 87 ILE A CA 1
ATOM 665 C C . ILE A 1 87 ? 12.455 -0.445 -6.350 1.00 74.31 87 ILE A C 1
ATOM 667 O O . ILE A 1 87 ? 12.879 -1.598 -6.337 1.00 74.31 87 ILE A O 1
ATOM 671 N N . LYS A 1 88 ? 12.536 0.327 -7.443 1.00 74.62 88 LYS A N 1
ATOM 672 C CA . LYS A 1 88 ? 13.152 -0.140 -8.696 1.00 74.62 88 LYS A CA 1
ATOM 673 C C . LYS A 1 88 ? 14.618 -0.510 -8.507 1.00 74.62 88 LYS A C 1
ATOM 675 O O . LYS A 1 88 ? 15.023 -1.568 -8.977 1.00 74.62 88 LYS A O 1
ATOM 680 N N . GLN A 1 89 ? 15.384 0.333 -7.814 1.00 73.88 89 GLN A N 1
ATOM 681 C CA . GLN A 1 89 ? 16.788 0.051 -7.520 1.00 73.88 89 GLN A CA 1
ATOM 682 C C . GLN A 1 89 ? 16.924 -1.218 -6.676 1.00 73.88 89 GLN A C 1
ATOM 684 O O . GLN A 1 89 ? 17.694 -2.103 -7.025 1.00 73.88 89 GLN A O 1
ATOM 689 N N . TYR A 1 90 ? 16.112 -1.354 -5.628 1.00 70.94 90 TYR A N 1
ATOM 690 C CA . TYR A 1 90 ? 16.125 -2.530 -4.764 1.00 70.94 90 TYR A CA 1
ATOM 691 C C . TYR A 1 90 ? 15.828 -3.832 -5.525 1.00 70.94 90 TYR A C 1
ATOM 693 O O . TYR A 1 90 ? 16.523 -4.830 -5.349 1.00 70.94 90 TYR A O 1
ATOM 701 N N . VAL A 1 91 ? 14.824 -3.826 -6.408 1.00 72.94 91 VAL A N 1
ATOM 702 C CA . VAL A 1 91 ? 14.505 -4.986 -7.255 1.00 72.94 91 VAL A CA 1
ATOM 703 C C . VAL A 1 91 ? 15.649 -5.289 -8.227 1.00 72.94 91 VAL A C 1
ATOM 705 O O . VAL A 1 91 ? 16.018 -6.452 -8.378 1.00 72.94 91 VAL A O 1
ATOM 708 N N . ALA A 1 92 ? 16.241 -4.267 -8.855 1.00 75.06 92 ALA A N 1
ATOM 709 C CA . ALA A 1 92 ? 17.398 -4.447 -9.732 1.00 75.06 92 ALA A CA 1
ATOM 710 C C . ALA A 1 92 ? 18.591 -5.068 -8.984 1.00 75.06 92 ALA A C 1
ATOM 712 O O . ALA A 1 92 ? 19.201 -6.009 -9.489 1.00 75.06 92 ALA A O 1
ATOM 713 N N . ASP A 1 93 ? 18.867 -4.611 -7.762 1.00 75.62 93 ASP A N 1
ATOM 714 C CA . ASP A 1 93 ? 19.944 -5.136 -6.920 1.00 75.62 93 ASP A CA 1
ATOM 715 C C . ASP A 1 93 ? 19.684 -6.588 -6.492 1.00 75.62 93 ASP A C 1
ATOM 717 O O . ASP A 1 93 ? 20.607 -7.401 -6.496 1.00 75.62 93 ASP A O 1
ATOM 721 N N . LEU A 1 94 ? 18.438 -6.948 -6.164 1.00 71.81 94 LEU A N 1
ATOM 722 C CA . LEU A 1 94 ? 18.056 -8.330 -5.840 1.00 71.81 94 LEU A CA 1
ATOM 723 C C . LEU A 1 94 ? 18.230 -9.282 -7.028 1.00 71.81 94 LEU A C 1
ATOM 725 O O . LEU A 1 94 ? 18.702 -10.408 -6.857 1.00 71.81 94 LEU A O 1
ATOM 729 N N . HIS A 1 95 ? 17.850 -8.841 -8.229 1.00 72.06 95 HIS A N 1
ATOM 730 C CA . HIS A 1 95 ? 18.051 -9.625 -9.445 1.00 72.06 95 HIS A CA 1
ATOM 731 C C . HIS A 1 95 ? 19.538 -9.771 -9.771 1.00 72.06 95 HIS A C 1
ATOM 733 O O . HIS A 1 95 ? 19.987 -10.887 -10.014 1.00 72.06 95 HIS A O 1
ATOM 739 N N . ALA A 1 96 ? 20.318 -8.691 -9.671 1.00 73.56 96 ALA A N 1
ATOM 740 C CA . ALA A 1 96 ? 21.766 -8.744 -9.852 1.00 73.56 96 ALA A CA 1
ATOM 741 C C . ALA A 1 96 ? 22.452 -9.678 -8.835 1.00 73.56 96 ALA A C 1
ATOM 743 O O . ALA A 1 96 ? 23.393 -10.384 -9.185 1.00 73.56 96 ALA A O 1
ATOM 744 N N . GLN A 1 97 ? 21.961 -9.733 -7.592 1.00 66.31 97 GLN A N 1
ATOM 745 C CA . GLN A 1 97 ? 22.439 -10.675 -6.572 1.00 66.31 97 GLN A CA 1
ATOM 746 C C . GLN A 1 97 ? 22.014 -12.125 -6.845 1.00 66.31 97 GLN A C 1
ATOM 748 O O . GLN A 1 97 ? 22.777 -13.036 -6.548 1.00 66.31 97 GLN A O 1
ATOM 753 N N . SER A 1 98 ? 20.830 -12.356 -7.422 1.00 59.53 98 SER A N 1
ATOM 754 C CA . SER A 1 98 ? 20.384 -13.705 -7.821 1.00 59.53 98 SER A CA 1
ATOM 755 C C . SER A 1 98 ? 21.104 -14.231 -9.068 1.00 59.53 98 SER A C 1
ATOM 757 O O . SER A 1 98 ? 21.183 -15.441 -9.261 1.00 59.53 98 SER A O 1
ATOM 759 N N . GLU A 1 99 ? 21.613 -13.336 -9.916 1.00 55.59 99 GLU A N 1
ATOM 760 C CA . GLU A 1 99 ? 22.421 -13.666 -11.097 1.00 55.59 99 GLU A CA 1
ATOM 761 C C . GLU A 1 99 ? 23.926 -13.741 -10.796 1.00 55.59 99 GLU A C 1
ATOM 763 O O . GLU A 1 99 ? 24.698 -14.221 -11.630 1.00 55.59 99 GLU A O 1
ATOM 768 N N . ALA A 1 100 ? 24.357 -13.300 -9.610 1.00 48.34 100 ALA A N 1
ATOM 769 C CA . ALA A 1 100 ? 25.725 -13.499 -9.163 1.00 48.34 100 ALA A CA 1
ATOM 770 C C . ALA A 1 100 ? 25.956 -15.008 -8.954 1.00 48.34 100 ALA A C 1
ATOM 772 O O . ALA A 1 100 ? 25.203 -15.641 -8.208 1.00 48.34 100 ALA A O 1
ATOM 773 N N . PRO A 1 101 ? 26.962 -15.618 -9.607 1.00 49.19 101 PRO A N 1
ATOM 774 C CA . PRO A 1 101 ? 27.249 -17.026 -9.398 1.00 49.19 101 PRO A CA 1
ATOM 775 C C . PRO A 1 101 ? 27.596 -17.231 -7.922 1.00 49.19 101 PRO A C 1
ATOM 777 O O . PRO A 1 101 ? 28.491 -16.572 -7.397 1.00 49.19 101 PRO A O 1
ATOM 780 N N . THR A 1 102 ? 26.869 -18.127 -7.254 1.00 52.81 102 THR A N 1
ATOM 781 C CA . THR A 1 102 ? 27.291 -18.695 -5.970 1.00 52.81 1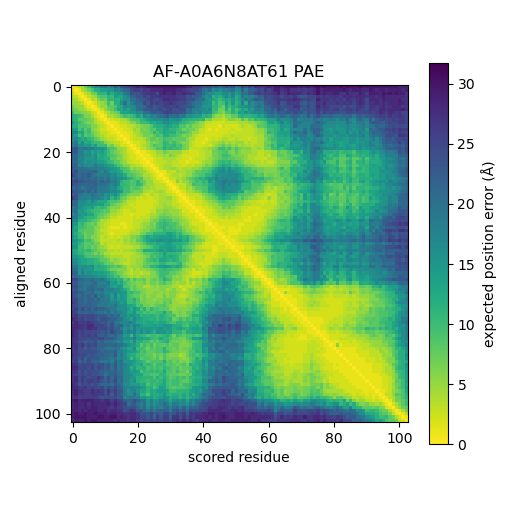02 THR A CA 1
ATOM 782 C C . THR A 1 102 ? 28.695 -19.266 -6.146 1.00 52.81 102 THR A C 1
ATOM 784 O O . THR A 1 102 ? 28.860 -20.219 -6.912 1.00 52.81 102 THR A O 1
ATOM 787 N N . GLU A 1 103 ? 29.679 -18.643 -5.494 1.00 48.66 103 GLU A N 1
ATOM 788 C CA . GLU A 1 103 ? 31.021 -19.209 -5.288 1.00 48.66 103 GLU A CA 1
ATOM 789 C C . GLU A 1 103 ? 30.960 -20.540 -4.528 1.00 48.66 103 GLU A C 1
ATOM 791 O O . GLU A 1 103 ? 30.131 -20.662 -3.593 1.00 48.66 103 GLU A O 1
#

Foldseek 3Di:
DDDDDDDDPPWDKDKDKDFPDWDWAADPVDRQQTKIKTWIWIFIDTNNHTDDIHGPDMDMDGLNRQQQDWDQDPNDIDGSVNVVVVVVVVVVVVVVVVPPDDD